Protein AF-A0AA90VL74-F1 (afdb_monomer_lite)

Organism: NCBI:txid165179

Structure (mmCIF, N/CA/C/O backbone):
data_AF-A0AA90VL74-F1
#
_entry.id   AF-A0AA90VL74-F1
#
loop_
_atom_site.group_PDB
_atom_site.id
_atom_site.type_symbol
_atom_site.label_atom_id
_atom_site.label_alt_id
_atom_site.label_comp_id
_atom_site.label_asym_id
_atom_site.label_entity_id
_atom_site.label_seq_id
_atom_site.pdbx_PDB_ins_code
_atom_site.Cartn_x
_atom_site.Cartn_y
_atom_site.Cartn_z
_atom_site.occupancy
_atom_site.B_iso_or_equiv
_atom_site.auth_seq_id
_atom_site.auth_comp_id
_atom_site.auth_asym_id
_atom_site.auth_atom_id
_atom_site.pdbx_PDB_model_num
ATOM 1 N N . MET A 1 1 ? -10.862 3.395 -30.410 1.00 48.88 1 MET A N 1
ATOM 2 C CA . MET A 1 1 ? -9.741 3.260 -29.449 1.00 48.88 1 MET A CA 1
ATOM 3 C C . MET A 1 1 ? -8.514 2.523 -30.000 1.00 48.88 1 MET A C 1
ATOM 5 O O . MET A 1 1 ? -7.418 2.891 -29.614 1.00 48.88 1 MET A O 1
ATOM 9 N N . LYS A 1 2 ? -8.630 1.556 -30.930 1.00 44.25 2 LYS A N 1
ATOM 10 C CA . LYS A 1 2 ? -7.456 0.843 -31.494 1.00 44.25 2 LYS A CA 1
ATOM 11 C C . LYS A 1 2 ? -6.518 1.707 -32.358 1.00 44.25 2 LYS A C 1
ATOM 13 O O . LYS A 1 2 ? -5.316 1.498 -32.340 1.00 44.25 2 LYS A O 1
ATOM 18 N N . ILE A 1 3 ? -7.052 2.700 -33.074 1.00 45.88 3 ILE A N 1
ATOM 19 C CA . ILE A 1 3 ? -6.266 3.540 -34.001 1.00 45.88 3 ILE A CA 1
ATOM 20 C C . ILE A 1 3 ? -5.287 4.460 -33.253 1.00 45.88 3 ILE A C 1
ATOM 22 O O . ILE A 1 3 ? -4.154 4.622 -33.685 1.00 45.88 3 ILE A O 1
ATOM 26 N N . ILE A 1 4 ? -5.686 4.995 -32.095 1.00 54.03 4 ILE A N 1
ATOM 27 C CA . ILE A 1 4 ? -4.833 5.875 -31.278 1.00 54.03 4 ILE A CA 1
ATOM 28 C C . ILE A 1 4 ? -3.650 5.088 -30.688 1.00 54.03 4 ILE A C 1
ATOM 30 O O . ILE A 1 4 ? -2.524 5.569 -30.711 1.00 54.03 4 ILE A O 1
ATOM 34 N N . SER A 1 5 ? -3.883 3.843 -30.255 1.00 52.72 5 SER A N 1
ATOM 35 C CA . SER A 1 5 ? -2.832 2.943 -29.753 1.00 52.72 5 SER A CA 1
ATOM 36 C C . SER A 1 5 ? -1.800 2.579 -30.831 1.00 52.72 5 SER A C 1
ATOM 38 O O . SER A 1 5 ? -0.604 2.558 -30.550 1.00 52.72 5 SER A O 1
ATOM 40 N N . ILE A 1 6 ? -2.235 2.378 -32.080 1.00 60.22 6 ILE A N 1
ATOM 41 C CA . ILE A 1 6 ? -1.330 2.097 -33.205 1.00 60.22 6 ILE A CA 1
ATOM 42 C C . ILE A 1 6 ? -0.478 3.327 -33.537 1.00 60.22 6 ILE A C 1
ATOM 44 O O . ILE A 1 6 ? 0.722 3.198 -33.746 1.00 60.22 6 ILE A O 1
ATOM 48 N N . ILE A 1 7 ? -1.068 4.525 -33.538 1.00 62.81 7 ILE A N 1
ATOM 49 C CA . ILE A 1 7 ? -0.334 5.767 -33.828 1.00 62.81 7 ILE A CA 1
ATOM 50 C C . ILE A 1 7 ? 0.717 6.045 -32.744 1.00 62.81 7 ILE A C 1
ATOM 52 O O . ILE A 1 7 ? 1.850 6.386 -33.077 1.00 62.81 7 ILE A O 1
ATOM 56 N N . LEU A 1 8 ? 0.385 5.823 -31.468 1.00 61.75 8 LEU A N 1
ATOM 57 C CA . LEU A 1 8 ? 1.329 5.977 -30.358 1.00 61.75 8 LEU A CA 1
ATOM 58 C C . LEU A 1 8 ? 2.478 4.956 -30.439 1.00 61.75 8 LEU A C 1
ATOM 60 O O . LEU A 1 8 ? 3.638 5.313 -30.254 1.00 61.75 8 LEU A O 1
ATOM 64 N N . SER A 1 9 ? 2.168 3.705 -30.800 1.00 61.72 9 SER A N 1
ATOM 65 C CA . SER A 1 9 ? 3.162 2.643 -31.006 1.00 61.72 9 SER A CA 1
ATOM 66 C C . SER A 1 9 ? 4.112 2.948 -32.173 1.00 61.72 9 SER A C 1
ATOM 68 O O . SER A 1 9 ? 5.318 2.733 -32.059 1.00 61.72 9 SER A O 1
ATOM 70 N N . VAL A 1 10 ? 3.599 3.520 -33.267 1.00 64.44 10 VAL A N 1
ATOM 71 C CA . VAL A 1 10 ? 4.406 3.912 -34.436 1.00 64.44 10 VAL A CA 1
ATOM 72 C C . VAL A 1 10 ? 5.269 5.143 -34.144 1.00 64.44 10 VAL A C 1
ATOM 74 O O . VAL A 1 10 ? 6.421 5.188 -34.577 1.00 64.44 10 VAL A O 1
ATOM 77 N N . MET A 1 11 ? 4.760 6.124 -33.388 1.00 59.75 11 MET A N 1
ATOM 78 C CA . MET A 1 11 ? 5.563 7.282 -32.978 1.00 59.75 11 MET A CA 1
ATOM 79 C C . MET A 1 11 ? 6.685 6.891 -32.011 1.00 59.75 11 MET A C 1
ATOM 81 O O . MET A 1 11 ? 7.797 7.384 -32.180 1.00 59.75 11 MET A O 1
ATOM 85 N N . LEU A 1 12 ? 6.443 5.960 -31.078 1.00 56.44 12 LEU A N 1
ATOM 86 C CA . LEU A 1 12 ? 7.509 5.391 -30.246 1.00 56.44 12 LEU A CA 1
ATOM 87 C C . LEU A 1 12 ? 8.591 4.752 -31.125 1.00 56.44 12 LEU A C 1
ATOM 89 O O . LEU A 1 12 ? 9.766 5.078 -30.986 1.00 56.44 12 LEU A O 1
ATOM 93 N N . LEU A 1 13 ? 8.197 3.900 -32.080 1.00 55.12 13 LEU A N 1
ATOM 94 C CA . LEU A 1 13 ? 9.124 3.173 -32.954 1.00 55.12 13 LEU A CA 1
ATOM 95 C C . LEU A 1 13 ? 10.057 4.105 -33.751 1.00 55.12 13 LEU A C 1
ATOM 97 O O . LEU A 1 13 ? 11.234 3.798 -33.926 1.00 55.12 13 LEU A O 1
ATOM 101 N N . MET A 1 14 ? 9.544 5.252 -34.207 1.00 52.66 14 MET A N 1
ATOM 102 C CA . MET A 1 14 ? 10.316 6.252 -34.957 1.00 52.66 14 MET A CA 1
ATOM 103 C C . MET A 1 14 ? 11.370 6.963 -34.096 1.00 52.66 14 MET A C 1
ATOM 105 O O . MET A 1 14 ? 12.446 7.274 -34.599 1.00 52.66 14 MET A O 1
ATOM 109 N N . VAL A 1 15 ? 11.106 7.181 -32.802 1.00 57.47 15 VAL A N 1
ATOM 110 C CA . VAL A 1 15 ? 12.092 7.761 -31.871 1.00 57.47 15 VAL A CA 1
ATOM 111 C C . VAL A 1 15 ? 13.258 6.788 -31.639 1.00 57.47 15 VAL A C 1
ATOM 113 O O . VAL A 1 15 ? 14.410 7.214 -31.595 1.00 57.47 15 VAL A O 1
ATOM 116 N N . PHE A 1 16 ? 12.988 5.478 -31.588 1.00 54.28 16 PHE A N 1
ATOM 117 C CA . PHE A 1 16 ? 13.995 4.437 -31.328 1.00 54.28 16 PHE A CA 1
ATOM 118 C C . PHE A 1 16 ? 14.927 4.103 -32.504 1.00 54.28 16 PHE A C 1
ATOM 120 O O . PHE A 1 16 ? 15.962 3.477 -32.288 1.00 54.28 16 PHE A O 1
ATOM 127 N N . LEU A 1 17 ? 14.587 4.489 -33.739 1.00 48.44 17 LEU A N 1
ATOM 128 C CA . LEU A 1 17 ? 15.390 4.180 -34.936 1.00 48.44 17 LEU A CA 1
ATOM 129 C C . LEU A 1 17 ? 16.436 5.256 -35.276 1.00 48.44 17 LEU A C 1
ATOM 131 O O . LEU A 1 17 ? 17.172 5.115 -36.257 1.00 48.44 17 LEU A O 1
ATOM 135 N N . SER A 1 18 ? 16.532 6.314 -34.469 1.00 45.00 18 SER A N 1
ATOM 136 C CA . SER A 1 18 ? 17.600 7.308 -34.578 1.00 45.00 18 SER A CA 1
ATOM 137 C C . SER A 1 18 ? 18.921 6.645 -34.191 1.00 45.00 18 SER A C 1
ATOM 139 O O . SER A 1 18 ? 19.128 6.224 -33.057 1.00 45.00 18 SER A O 1
ATOM 141 N N . ASN A 1 19 ? 19.779 6.480 -35.190 1.00 47.22 19 ASN A N 1
ATOM 142 C CA . ASN A 1 19 ? 20.969 5.644 -35.174 1.00 47.22 19 ASN A CA 1
ATOM 143 C C . ASN A 1 19 ? 22.086 6.285 -34.323 1.00 47.22 19 ASN A C 1
ATOM 145 O O . ASN A 1 19 ? 23.030 6.861 -34.861 1.00 47.22 19 ASN A O 1
ATOM 149 N N . GLU A 1 20 ? 21.975 6.208 -32.997 1.00 45.56 20 GLU A N 1
ATOM 150 C CA . GLU A 1 20 ? 23.064 6.526 -32.072 1.00 45.56 20 GLU A CA 1
ATOM 151 C C . GLU A 1 20 ? 23.767 5.244 -31.621 1.00 45.56 20 GLU A C 1
ATOM 153 O O . GLU A 1 20 ? 23.145 4.225 -31.316 1.00 45.56 20 GLU A O 1
ATOM 158 N N . ARG A 1 21 ? 25.104 5.288 -31.624 1.00 40.94 21 ARG A N 1
ATOM 159 C CA . ARG A 1 21 ? 25.974 4.202 -31.162 1.00 40.94 21 ARG A CA 1
ATOM 160 C C . ARG A 1 21 ? 25.539 3.772 -29.762 1.00 40.94 21 ARG A C 1
ATOM 162 O O . ARG A 1 21 ? 25.689 4.530 -28.811 1.00 40.94 21 ARG A O 1
ATOM 169 N N . ILE A 1 22 ? 25.025 2.551 -29.662 1.00 44.66 22 ILE A N 1
ATOM 170 C CA . ILE A 1 22 ? 24.607 1.943 -28.402 1.00 44.66 22 ILE A CA 1
ATOM 171 C C . ILE A 1 22 ? 25.864 1.696 -27.570 1.00 44.66 22 ILE A C 1
ATOM 173 O O . ILE A 1 22 ? 26.595 0.733 -27.802 1.00 44.66 22 ILE A O 1
ATOM 177 N N . ASP A 1 23 ? 26.117 2.587 -26.617 1.00 45.22 23 ASP A N 1
ATOM 178 C CA . ASP A 1 23 ? 26.972 2.282 -25.483 1.00 45.22 23 ASP A CA 1
ATOM 179 C C . ASP A 1 23 ? 26.320 1.111 -24.737 1.00 45.22 23 ASP A C 1
ATOM 181 O O . ASP A 1 23 ? 25.185 1.193 -24.260 1.00 45.22 23 ASP A O 1
ATOM 185 N N . THR A 1 24 ? 27.001 -0.031 -24.711 1.00 46.41 24 THR A N 1
ATOM 186 C CA . THR A 1 24 ? 26.517 -1.283 -24.113 1.00 46.41 24 THR A CA 1
ATOM 187 C C . THR A 1 24 ? 26.281 -1.185 -22.602 1.00 46.41 24 THR A C 1
ATOM 189 O O . THR A 1 24 ? 25.752 -2.126 -22.020 1.00 46.41 24 THR A O 1
ATOM 192 N N . ASN A 1 25 ? 26.616 -0.046 -21.987 1.00 54.91 25 ASN A N 1
ATOM 193 C CA . ASN A 1 25 ? 26.371 0.272 -20.582 1.00 54.91 25 ASN A CA 1
ATOM 194 C C . ASN A 1 25 ? 25.120 1.146 -20.341 1.00 54.91 25 ASN A C 1
ATOM 196 O O . ASN A 1 25 ? 24.945 1.685 -19.252 1.00 54.91 25 ASN A O 1
ATOM 200 N N . ASN A 1 26 ? 24.257 1.331 -21.348 1.00 79.12 26 ASN A N 1
ATOM 201 C CA . ASN A 1 26 ? 23.076 2.181 -21.215 1.00 79.12 26 ASN A CA 1
ATOM 202 C C . ASN A 1 26 ? 21.864 1.405 -20.659 1.00 79.12 26 ASN A C 1
ATOM 204 O O . ASN A 1 26 ? 21.010 0.927 -21.417 1.00 79.12 26 ASN A O 1
ATOM 208 N N . ASN A 1 27 ? 21.789 1.284 -19.330 1.00 82.88 27 ASN A N 1
ATOM 209 C CA . ASN A 1 27 ? 20.663 0.659 -18.628 1.00 82.88 27 ASN A CA 1
ATOM 210 C C . ASN A 1 27 ? 19.315 1.337 -18.927 1.00 82.88 27 ASN A C 1
ATOM 212 O O . ASN A 1 27 ? 18.296 0.653 -18.952 1.00 82.88 27 ASN A O 1
ATOM 216 N N . GLU A 1 28 ? 19.281 2.628 -19.279 1.00 89.44 28 GLU A N 1
ATOM 217 C CA . GLU A 1 28 ? 18.036 3.280 -19.711 1.00 89.44 28 GLU A CA 1
ATOM 218 C C . GLU A 1 28 ? 17.495 2.684 -21.014 1.00 89.44 28 GLU A C 1
ATOM 220 O O . GLU A 1 28 ? 16.290 2.478 -21.165 1.00 89.44 28 GLU A O 1
ATOM 225 N N . LEU A 1 29 ? 18.371 2.381 -21.977 1.00 88.50 29 LEU A N 1
ATOM 226 C CA . LEU A 1 29 ? 17.949 1.770 -23.237 1.00 88.50 29 LEU A CA 1
ATOM 227 C C . LEU A 1 29 ? 17.461 0.334 -23.018 1.00 88.50 29 LEU A C 1
ATOM 229 O O . LEU A 1 29 ? 16.496 -0.091 -23.656 1.00 88.50 29 LEU A O 1
ATOM 233 N N . GLN A 1 30 ? 18.116 -0.413 -22.126 1.00 90.94 30 GLN A N 1
ATOM 234 C CA . GLN A 1 30 ? 17.664 -1.752 -21.745 1.00 90.94 30 GLN A CA 1
ATOM 235 C C . GLN A 1 30 ? 16.301 -1.695 -21.047 1.00 90.94 30 GLN A C 1
ATOM 237 O O . GLN A 1 30 ? 15.406 -2.459 -21.405 1.00 90.94 30 GLN A O 1
ATOM 242 N N . PHE A 1 31 ? 16.115 -0.740 -20.135 1.00 93.06 31 PHE A N 1
ATOM 243 C CA . PHE A 1 31 ? 14.850 -0.493 -19.456 1.00 93.06 31 PHE A CA 1
ATOM 244 C C . PHE A 1 31 ? 13.726 -0.160 -20.437 1.00 93.06 31 PHE A C 1
ATOM 246 O O . PHE A 1 31 ? 12.675 -0.790 -20.401 1.00 93.06 31 PHE A O 1
ATOM 253 N N . LYS A 1 32 ? 13.952 0.757 -21.384 1.00 91.62 32 LYS A N 1
ATOM 254 C CA . LYS A 1 32 ? 12.951 1.116 -22.404 1.00 91.62 32 LYS A CA 1
ATOM 255 C C . LYS A 1 32 ? 12.550 -0.073 -23.278 1.00 91.62 32 LYS A C 1
ATOM 257 O O . LYS A 1 32 ? 11.372 -0.225 -23.590 1.00 91.62 32 LYS A O 1
ATOM 262 N N . LYS A 1 33 ? 13.502 -0.938 -23.650 1.00 92.12 33 LYS A N 1
ATOM 263 C CA . LYS A 1 33 ? 13.195 -2.190 -24.366 1.00 92.12 33 LYS A CA 1
ATOM 264 C C . LYS A 1 33 ? 12.339 -3.115 -23.506 1.00 92.12 33 LYS A C 1
ATOM 266 O O . LYS A 1 33 ? 11.291 -3.564 -23.956 1.00 92.12 33 LYS A O 1
ATOM 271 N N . TRP A 1 34 ? 12.745 -3.316 -22.254 1.00 94.56 34 TRP A N 1
ATOM 272 C CA . TRP A 1 34 ? 11.981 -4.100 -21.293 1.00 94.56 34 TRP A CA 1
ATOM 273 C C . TRP A 1 34 ? 10.560 -3.552 -21.085 1.00 94.56 34 TRP A C 1
ATOM 275 O O . TRP A 1 34 ? 9.620 -4.341 -21.046 1.00 94.56 34 TRP A O 1
ATOM 285 N N . LEU A 1 35 ? 10.367 -2.228 -21.033 1.00 93.94 35 LEU A N 1
ATOM 286 C CA . LEU A 1 35 ? 9.042 -1.606 -20.940 1.00 93.94 35 LEU A CA 1
ATOM 287 C C . LEU A 1 35 ? 8.156 -1.961 -22.133 1.00 93.94 35 LEU A C 1
ATOM 289 O O . LEU A 1 35 ? 7.021 -2.392 -21.941 1.00 93.94 35 LEU A O 1
ATOM 293 N N . VAL A 1 36 ? 8.670 -1.808 -23.357 1.00 92.88 36 VAL A N 1
ATOM 294 C CA . VAL A 1 36 ? 7.929 -2.137 -24.586 1.00 92.88 36 VAL A CA 1
ATOM 295 C C . VAL A 1 36 ? 7.510 -3.606 -24.596 1.00 92.88 36 VAL A C 1
ATOM 297 O O . VAL A 1 36 ? 6.375 -3.913 -24.963 1.00 92.88 36 VAL A O 1
ATOM 300 N N . ASP A 1 37 ? 8.393 -4.494 -24.144 1.00 93.88 37 ASP A N 1
ATOM 301 C CA . ASP A 1 37 ? 8.110 -5.925 -24.055 1.00 93.88 37 ASP A CA 1
ATOM 302 C C . ASP A 1 37 ? 7.127 -6.256 -22.922 1.00 93.88 37 ASP A C 1
ATOM 304 O O . ASP A 1 37 ? 6.361 -7.209 -23.038 1.00 93.88 37 ASP A O 1
ATOM 308 N N . THR A 1 38 ? 7.108 -5.474 -21.839 1.00 92.12 38 THR A N 1
ATOM 309 C CA . THR A 1 38 ? 6.325 -5.762 -20.626 1.00 92.12 38 THR A CA 1
ATOM 310 C C . THR A 1 38 ? 4.898 -5.221 -20.690 1.00 92.12 38 THR A C 1
ATOM 312 O O . THR A 1 38 ? 3.965 -5.943 -20.339 1.00 92.12 38 THR A O 1
ATOM 315 N N . ILE A 1 39 ? 4.700 -3.986 -21.170 1.00 93.12 39 ILE A N 1
ATOM 316 C CA . ILE A 1 39 ? 3.394 -3.293 -21.196 1.00 93.12 39 ILE A CA 1
ATOM 317 C C . ILE A 1 39 ? 2.247 -4.154 -21.762 1.00 93.12 39 ILE A C 1
ATOM 319 O O . ILE A 1 39 ? 1.178 -4.167 -21.151 1.00 93.12 39 ILE A O 1
ATOM 323 N N . PRO A 1 40 ? 2.413 -4.915 -22.867 1.00 95.00 40 PRO A N 1
ATOM 324 C CA . PRO A 1 40 ? 1.335 -5.742 -23.419 1.00 95.00 40 PRO A CA 1
ATOM 325 C C . PRO A 1 40 ? 0.792 -6.817 -22.467 1.00 95.00 40 PRO A C 1
ATOM 327 O O . PRO A 1 40 ? -0.309 -7.324 -22.688 1.00 95.00 40 PRO A O 1
ATOM 330 N N . TYR A 1 41 ? 1.557 -7.189 -21.440 1.00 93.12 41 TYR A N 1
ATOM 331 C CA . TYR A 1 41 ? 1.210 -8.245 -20.489 1.00 93.12 41 TYR A CA 1
ATOM 332 C C . TYR A 1 41 ? 0.681 -7.715 -19.151 1.00 93.12 41 TYR A C 1
ATOM 334 O O . TYR A 1 41 ? 0.209 -8.507 -18.332 1.00 93.12 41 TYR A O 1
ATOM 342 N N . VAL A 1 42 ? 0.727 -6.400 -18.927 1.00 91.44 42 VAL A N 1
ATOM 343 C CA . VAL A 1 42 ? 0.254 -5.770 -17.691 1.00 91.44 42 VAL A CA 1
ATOM 344 C C . VAL A 1 42 ? -1.267 -5.670 -17.733 1.00 91.44 42 VAL A C 1
ATOM 346 O O . VAL A 1 42 ? -1.845 -5.094 -18.654 1.00 91.44 42 VAL A O 1
ATOM 349 N N . LYS A 1 43 ? -1.921 -6.294 -16.750 1.00 92.00 43 LYS A N 1
ATOM 350 C CA . LYS A 1 43 ? -3.389 -6.327 -16.637 1.00 92.00 43 LYS A CA 1
ATOM 351 C C . LYS A 1 43 ? -3.933 -5.261 -15.694 1.00 92.00 43 LYS A C 1
ATOM 353 O O . LYS A 1 43 ? -5.087 -4.868 -15.842 1.00 92.00 43 LYS A O 1
ATOM 358 N N . ASP A 1 44 ? -3.118 -4.854 -14.733 1.00 93.25 44 ASP A N 1
ATOM 359 C CA . ASP A 1 44 ? -3.454 -3.859 -13.726 1.00 93.25 44 ASP A CA 1
ATOM 360 C C . ASP A 1 44 ? -3.310 -2.436 -14.277 1.00 93.25 44 ASP A C 1
ATOM 362 O O . ASP A 1 44 ? -2.811 -2.217 -15.387 1.00 93.25 44 ASP A O 1
ATOM 366 N N . ASN A 1 45 ? -3.763 -1.455 -13.497 1.00 94.12 45 ASN A N 1
ATOM 367 C CA . ASN A 1 45 ? -3.563 -0.056 -13.845 1.00 94.12 45 ASN A CA 1
ATOM 368 C C . ASN A 1 45 ? -2.066 0.252 -13.824 1.00 94.12 45 ASN A C 1
ATOM 370 O O . ASN A 1 45 ? -1.348 -0.174 -12.920 1.00 94.12 45 ASN A O 1
ATOM 374 N N . PHE A 1 46 ? -1.591 1.011 -14.804 1.00 95.69 46 PHE A N 1
ATOM 375 C CA . PHE A 1 46 ? -0.194 1.410 -14.856 1.00 95.69 46 PHE A CA 1
ATOM 376 C C . PHE A 1 46 ? -0.032 2.843 -15.347 1.00 95.69 46 PHE A C 1
ATOM 378 O O . PHE A 1 46 ? -0.893 3.391 -16.037 1.00 95.69 46 PHE A O 1
ATOM 385 N N . GLU A 1 47 ? 1.112 3.417 -15.011 1.00 95.31 47 GLU A N 1
ATOM 386 C CA . GLU A 1 47 ? 1.542 4.750 -15.402 1.00 95.31 47 GLU A CA 1
ATOM 387 C C . GLU A 1 47 ? 3.009 4.690 -15.840 1.00 95.31 47 GLU A C 1
ATOM 389 O O . GLU A 1 47 ? 3.815 3.953 -15.272 1.00 95.31 47 GLU A O 1
ATOM 394 N N . ILE A 1 48 ? 3.356 5.457 -16.869 1.00 93.75 48 ILE A N 1
ATOM 395 C CA . ILE A 1 48 ? 4.743 5.740 -17.241 1.00 93.75 48 ILE A CA 1
ATOM 396 C C . ILE A 1 48 ? 4.898 7.243 -17.062 1.00 93.75 48 ILE A C 1
ATOM 398 O O . ILE A 1 48 ? 4.128 7.993 -17.662 1.00 93.75 48 ILE A O 1
ATOM 402 N N . GLN A 1 49 ? 5.842 7.672 -16.228 1.00 90.25 49 GLN A N 1
ATOM 403 C CA . GLN A 1 49 ? 6.071 9.097 -16.005 1.00 90.25 49 GLN A CA 1
ATOM 404 C C . GLN A 1 49 ? 6.612 9.775 -17.268 1.00 90.25 49 GLN A C 1
ATOM 406 O O . GLN A 1 49 ? 7.128 9.123 -18.178 1.00 90.25 49 GLN A O 1
ATOM 411 N N . ASP A 1 50 ? 6.515 11.104 -17.310 1.00 82.62 50 ASP A N 1
ATOM 412 C CA . ASP A 1 50 ? 6.907 11.916 -18.468 1.00 82.62 50 ASP A CA 1
ATOM 413 C C . ASP A 1 50 ? 8.378 11.720 -18.877 1.00 82.62 50 ASP A C 1
ATOM 415 O O . ASP A 1 50 ? 8.724 11.840 -20.053 1.00 82.62 50 ASP A O 1
ATOM 419 N N . ASP A 1 51 ? 9.244 11.365 -17.924 1.00 82.12 51 ASP A N 1
ATOM 420 C CA . ASP A 1 51 ? 10.650 11.039 -18.177 1.00 82.12 51 ASP A CA 1
ATOM 421 C C . ASP A 1 51 ? 10.842 9.732 -18.972 1.00 82.12 51 ASP A C 1
ATOM 423 O O . ASP A 1 51 ? 11.915 9.490 -19.527 1.00 82.12 51 ASP A O 1
ATOM 427 N N . SER A 1 52 ? 9.800 8.900 -19.080 1.00 81.06 52 SER A N 1
ATOM 428 C CA . SER A 1 52 ? 9.834 7.546 -19.648 1.00 81.06 52 SER A CA 1
ATOM 429 C C . SER A 1 52 ? 10.857 6.612 -18.986 1.00 81.06 52 SER A C 1
ATOM 431 O O . SER A 1 52 ? 11.248 5.603 -19.580 1.00 81.06 52 SER A O 1
ATOM 433 N N . LEU A 1 53 ? 11.306 6.955 -17.779 1.00 90.06 53 LEU A N 1
ATOM 434 C CA . LEU A 1 53 ? 12.263 6.208 -16.964 1.00 90.06 53 LEU A CA 1
ATOM 435 C C . LEU A 1 53 ? 11.644 5.739 -15.647 1.00 90.06 53 LEU A C 1
ATOM 437 O O . LEU A 1 53 ? 12.259 4.941 -14.954 1.00 90.06 53 LEU A O 1
ATOM 441 N N . THR A 1 54 ? 10.419 6.147 -15.332 1.00 94.19 54 THR A N 1
ATOM 442 C CA . THR A 1 54 ? 9.673 5.573 -14.214 1.00 94.19 54 THR A CA 1
ATOM 443 C C . THR A 1 54 ? 8.423 4.873 -14.717 1.00 94.19 54 THR A C 1
ATOM 445 O O . THR A 1 54 ? 7.552 5.486 -15.335 1.00 94.19 54 THR A O 1
ATOM 448 N N . PHE A 1 55 ? 8.322 3.580 -14.427 1.00 96.44 55 PHE A N 1
ATOM 449 C CA . PHE A 1 55 ? 7.135 2.778 -14.690 1.00 96.44 55 PHE A CA 1
ATOM 450 C C . PHE A 1 55 ? 6.502 2.338 -13.379 1.00 96.44 55 PHE A C 1
ATOM 452 O O . PHE A 1 55 ? 7.190 1.876 -12.473 1.00 96.44 55 PHE A O 1
ATOM 459 N N . ILE A 1 56 ? 5.189 2.504 -13.270 1.00 97.31 56 ILE A N 1
ATOM 460 C CA . ILE A 1 56 ? 4.439 2.282 -12.040 1.00 97.31 56 ILE A CA 1
ATOM 461 C C . ILE A 1 56 ? 3.288 1.339 -12.357 1.00 97.31 56 ILE A C 1
ATOM 463 O O . ILE A 1 56 ? 2.488 1.621 -13.244 1.00 97.31 56 ILE A O 1
ATOM 467 N N . ILE A 1 57 ? 3.182 0.243 -11.612 1.00 97.19 57 ILE A N 1
ATOM 468 C CA . ILE A 1 57 ? 2.008 -0.634 -11.622 1.00 97.19 57 ILE A CA 1
ATOM 469 C C . ILE A 1 57 ? 1.241 -0.412 -10.320 1.00 97.19 57 ILE A C 1
ATOM 471 O O . ILE A 1 57 ? 1.822 -0.494 -9.238 1.00 97.19 57 ILE A O 1
ATOM 475 N N . GLU A 1 58 ? -0.056 -0.148 -10.428 1.00 97.06 58 GLU A N 1
ATOM 476 C CA . GLU A 1 58 ? -0.984 -0.023 -9.310 1.00 97.06 58 GLU A CA 1
ATOM 477 C C . GLU A 1 58 ? -1.898 -1.251 -9.249 1.00 97.06 58 GLU A C 1
ATOM 479 O O . GLU A 1 58 ? -2.755 -1.461 -10.108 1.00 97.06 58 GLU A O 1
ATOM 484 N N . GLU A 1 59 ? -1.723 -2.051 -8.203 1.00 95.44 59 GLU A N 1
ATOM 485 C CA . GLU A 1 59 ? -2.502 -3.255 -7.940 1.00 95.44 59 GLU A CA 1
ATOM 486 C C . GLU A 1 59 ? -3.514 -2.977 -6.822 1.00 95.44 59 GLU A C 1
ATOM 488 O O . GLU A 1 59 ? -3.169 -2.433 -5.767 1.00 95.44 59 GLU A O 1
ATOM 493 N N . HIS A 1 60 ? -4.766 -3.385 -7.029 1.00 95.31 60 HIS A N 1
ATOM 494 C CA . HIS A 1 60 ? -5.820 -3.256 -6.027 1.00 95.31 60 HIS A CA 1
ATOM 495 C C . HIS A 1 60 ? -6.221 -4.630 -5.491 1.00 95.31 60 HIS A C 1
ATOM 497 O O . HIS A 1 60 ? -6.692 -5.497 -6.228 1.00 95.31 60 HIS A O 1
ATOM 503 N N . HIS A 1 61 ? -6.075 -4.817 -4.182 1.00 94.19 61 HIS A N 1
ATOM 504 C CA . HIS A 1 61 ? -6.381 -6.066 -3.503 1.00 94.19 61 HIS A CA 1
ATOM 505 C C . HIS A 1 61 ? -7.457 -5.877 -2.438 1.00 94.19 61 HIS A C 1
ATOM 507 O O . HIS A 1 61 ? -7.433 -4.910 -1.679 1.00 94.19 61 HIS A O 1
ATOM 513 N N . LYS A 1 62 ? -8.366 -6.851 -2.340 1.00 94.25 62 LYS A N 1
ATOM 514 C CA . LYS A 1 62 ? -9.372 -6.937 -1.276 1.00 94.25 62 LYS A CA 1
ATOM 515 C C . LYS A 1 62 ? -9.366 -8.322 -0.656 1.00 94.25 62 LYS A C 1
ATOM 517 O O . LYS A 1 62 ? -9.340 -9.323 -1.372 1.00 94.25 62 LYS A O 1
ATOM 522 N N . TYR A 1 63 ? -9.412 -8.373 0.668 1.00 92.31 63 TYR A N 1
ATOM 523 C CA . TYR A 1 63 ? -9.364 -9.606 1.438 1.00 92.31 63 TYR A CA 1
ATOM 524 C C . TYR A 1 63 ? -10.381 -9.584 2.574 1.00 92.31 63 TYR A C 1
ATOM 526 O O . TYR A 1 63 ? -10.480 -8.603 3.302 1.00 92.31 63 TYR A O 1
ATOM 534 N N . GLU A 1 64 ? -11.057 -10.707 2.796 1.00 91.31 64 GLU A N 1
ATOM 535 C CA . GLU A 1 64 ? -11.742 -10.975 4.061 1.00 91.31 64 GLU A CA 1
ATOM 536 C C . GLU A 1 64 ? -10.757 -11.641 5.025 1.00 91.31 64 GLU A C 1
ATOM 538 O O . GLU A 1 64 ? -10.250 -12.743 4.764 1.00 91.31 64 GLU A O 1
ATOM 543 N N . VAL A 1 65 ? -10.456 -10.959 6.127 1.00 88.06 65 VAL A N 1
ATOM 544 C CA . VAL A 1 65 ? -9.575 -11.435 7.190 1.00 88.06 65 VAL A CA 1
ATOM 545 C C . VAL A 1 65 ? -10.410 -12.034 8.306 1.00 88.06 65 VAL A C 1
ATOM 547 O O . VAL A 1 65 ? -11.206 -11.351 8.940 1.00 88.06 65 VAL A O 1
ATOM 550 N N . ALA A 1 66 ? -10.206 -13.327 8.540 1.00 84.00 66 ALA A N 1
ATOM 551 C CA . ALA A 1 66 ? -10.786 -14.080 9.641 1.00 84.00 66 ALA A CA 1
ATOM 552 C C . ALA A 1 66 ? -9.666 -14.865 10.321 1.00 84.00 66 ALA A C 1
ATOM 554 O O . ALA A 1 66 ? -8.733 -15.302 9.652 1.00 84.00 66 ALA A O 1
ATOM 555 N N . ASN A 1 67 ? -9.773 -15.041 11.635 1.00 65.00 67 ASN A N 1
ATOM 556 C CA . ASN A 1 67 ? -8.736 -15.507 12.567 1.00 65.00 67 ASN A CA 1
ATOM 557 C C . ASN A 1 67 ? -8.078 -16.875 12.218 1.00 65.00 67 ASN A C 1
ATOM 559 O O . ASN A 1 67 ? -8.310 -17.877 12.900 1.00 65.00 67 ASN A O 1
ATOM 563 N N . ARG A 1 68 ? -7.266 -16.936 11.157 1.00 62.12 68 ARG A N 1
ATOM 564 C CA . ARG A 1 68 ? -6.515 -18.106 10.674 1.00 62.12 68 ARG A CA 1
ATOM 565 C C . ARG A 1 68 ? -5.046 -17.730 10.472 1.00 62.12 68 ARG A C 1
ATOM 567 O O . ARG A 1 68 ? -4.728 -16.580 10.186 1.00 62.12 68 ARG A O 1
ATOM 574 N N . GLU A 1 69 ? -4.153 -18.699 10.666 1.00 56.00 69 GLU A N 1
ATOM 575 C CA . GLU A 1 69 ? -2.731 -18.533 10.355 1.00 56.00 69 GLU A CA 1
ATOM 576 C C . GLU A 1 69 ? -2.541 -18.375 8.848 1.00 56.00 69 GLU A C 1
ATOM 578 O O . GLU A 1 69 ? -3.085 -19.146 8.055 1.00 56.00 69 GLU A O 1
ATOM 583 N N . GLU A 1 70 ? -1.752 -17.381 8.455 1.00 61.81 70 GLU A N 1
ATOM 584 C CA . GLU A 1 70 ? -1.512 -17.060 7.055 1.00 61.81 70 GLU A CA 1
ATOM 585 C C . GLU A 1 70 ? -0.016 -17.027 6.782 1.00 61.81 70 GLU A C 1
ATOM 587 O O . GLU A 1 70 ? 0.746 -16.362 7.484 1.00 61.81 70 GLU A O 1
ATOM 592 N N . LYS A 1 71 ? 0.398 -17.773 5.756 1.00 54.75 71 LYS A N 1
ATOM 593 C CA . LYS A 1 71 ? 1.774 -17.811 5.266 1.00 54.75 71 LYS A CA 1
ATOM 594 C C . LYS A 1 71 ? 1.944 -16.864 4.082 1.00 54.75 71 LYS A C 1
ATOM 596 O O . LYS A 1 71 ? 1.078 -16.796 3.214 1.00 54.75 71 LYS A O 1
ATOM 601 N N . GLU A 1 72 ? 3.076 -16.162 4.106 1.00 58.31 72 GLU A N 1
ATOM 602 C CA . GLU A 1 72 ? 3.771 -15.466 3.012 1.00 58.31 72 GLU A CA 1
ATOM 603 C C . GLU A 1 72 ? 2.903 -15.072 1.807 1.00 58.31 72 GLU A C 1
ATOM 605 O O . GLU A 1 72 ? 2.903 -15.700 0.752 1.00 58.31 72 GLU A O 1
ATOM 610 N N . SER A 1 73 ? 2.163 -13.981 1.975 1.00 82.56 73 SER A N 1
ATOM 611 C CA . SER A 1 73 ? 1.478 -13.256 0.903 1.00 82.56 73 SER A CA 1
ATOM 612 C C . SER A 1 73 ? 1.492 -11.762 1.235 1.00 82.56 73 SER A C 1
ATOM 614 O O . SER A 1 73 ? 1.738 -11.396 2.386 1.00 82.56 73 SER A O 1
ATOM 616 N N . LEU A 1 74 ? 1.203 -10.892 0.259 1.00 89.06 74 LEU A N 1
ATOM 617 C CA . LEU A 1 74 ? 1.025 -9.450 0.492 1.00 89.06 74 LEU A CA 1
ATOM 618 C C . LEU A 1 74 ? 0.088 -9.186 1.684 1.00 89.06 74 LEU A C 1
ATOM 620 O O . LEU A 1 74 ? 0.404 -8.398 2.569 1.00 89.06 74 LEU A O 1
ATOM 624 N N . ARG A 1 75 ? -1.030 -9.916 1.740 1.00 88.25 75 ARG A N 1
ATOM 625 C CA . ARG A 1 75 ? -1.970 -9.904 2.864 1.00 88.25 75 ARG A CA 1
ATOM 626 C C . ARG A 1 75 ? -1.269 -10.204 4.192 1.00 88.25 75 ARG A C 1
ATOM 628 O O . ARG A 1 75 ? -1.387 -9.421 5.126 1.00 88.25 75 ARG A O 1
ATOM 635 N N . GLY A 1 76 ? -0.504 -11.293 4.265 1.00 89.25 76 GLY A N 1
ATOM 636 C CA . GLY A 1 76 ? 0.235 -11.676 5.472 1.00 89.25 76 GLY A CA 1
ATOM 637 C C . GLY A 1 76 ? 1.277 -10.640 5.909 1.00 89.25 76 GLY A C 1
ATOM 638 O O . GLY A 1 76 ? 1.408 -10.381 7.107 1.00 89.25 76 GLY A O 1
ATOM 639 N N . TYR A 1 77 ? 1.971 -10.007 4.956 1.00 89.94 77 TYR A N 1
ATOM 640 C CA . TYR A 1 77 ? 2.897 -8.904 5.231 1.00 89.94 77 TYR A CA 1
ATOM 641 C C . TYR A 1 77 ? 2.165 -7.708 5.854 1.00 89.94 77 TYR A C 1
ATOM 643 O O . TYR A 1 77 ? 2.539 -7.271 6.939 1.00 89.94 77 TYR A O 1
ATOM 651 N N . ILE A 1 78 ? 1.075 -7.242 5.233 1.00 92.75 78 ILE A N 1
ATOM 652 C CA . ILE A 1 78 ? 0.301 -6.095 5.733 1.00 92.75 78 ILE A CA 1
ATOM 653 C C . ILE A 1 78 ? -0.327 -6.393 7.099 1.00 92.75 78 ILE A C 1
ATOM 655 O O . ILE A 1 78 ? -0.267 -5.560 7.998 1.00 92.75 78 ILE A O 1
ATOM 659 N N . ILE A 1 79 ? -0.872 -7.595 7.305 1.00 90.50 79 ILE A N 1
ATOM 660 C CA . ILE A 1 79 ? -1.403 -8.008 8.613 1.00 90.50 79 ILE A CA 1
ATOM 661 C C . ILE A 1 79 ? -0.301 -8.012 9.678 1.00 90.50 79 ILE A C 1
ATOM 663 O O . ILE A 1 79 ? -0.542 -7.585 10.806 1.00 90.50 79 ILE A O 1
ATOM 667 N N . SER A 1 80 ? 0.896 -8.503 9.348 1.00 88.75 80 SER A N 1
ATOM 668 C CA . SER A 1 80 ? 2.028 -8.504 10.283 1.00 88.75 80 SER A CA 1
ATOM 669 C C . SER A 1 80 ? 2.454 -7.081 10.630 1.00 88.75 80 SER A C 1
ATOM 671 O O . SER A 1 80 ? 2.587 -6.775 11.811 1.00 88.75 80 SER A O 1
ATOM 673 N N . LEU A 1 81 ? 2.548 -6.206 9.624 1.00 90.75 81 LEU A N 1
ATOM 674 C CA . LEU A 1 81 ? 2.840 -4.789 9.806 1.00 90.75 81 LEU A CA 1
ATOM 675 C C . LEU A 1 81 ? 1.828 -4.136 10.754 1.00 90.75 81 LEU A C 1
ATOM 677 O O . LEU A 1 81 ? 2.230 -3.540 11.741 1.00 90.75 81 LEU A O 1
ATOM 681 N N . LEU A 1 82 ? 0.520 -4.298 10.529 1.00 91.25 82 LEU A N 1
ATOM 682 C CA . LEU A 1 82 ? -0.515 -3.728 11.406 1.00 91.25 82 LEU A CA 1
ATOM 683 C C . LEU A 1 82 ? -0.431 -4.271 12.848 1.00 91.25 82 LEU A C 1
ATOM 685 O O . LEU A 1 82 ? -0.571 -3.512 13.813 1.00 91.25 82 LEU A O 1
ATOM 689 N N . LYS A 1 83 ? -0.127 -5.565 13.015 1.00 89.12 83 LYS A N 1
ATOM 690 C CA . LYS A 1 83 ? 0.027 -6.196 14.337 1.00 89.12 83 LYS A CA 1
ATOM 691 C C . LYS A 1 83 ? 1.171 -5.604 15.157 1.00 89.12 83 LYS A C 1
ATOM 693 O O . LYS A 1 83 ? 1.033 -5.536 16.379 1.00 89.12 83 LYS A O 1
ATOM 698 N N . GLU A 1 84 ? 2.254 -5.138 14.532 1.00 87.56 84 GLU A N 1
ATOM 699 C CA . GLU A 1 84 ? 3.346 -4.441 15.237 1.00 87.56 84 GLU A CA 1
ATOM 700 C C . GLU A 1 84 ? 2.851 -3.186 15.978 1.00 87.56 84 GLU A C 1
ATOM 702 O O . GLU A 1 84 ? 3.389 -2.827 17.027 1.00 87.56 84 GLU A O 1
ATOM 707 N N . TYR A 1 85 ? 1.764 -2.573 15.499 1.00 86.94 85 TYR A N 1
ATOM 708 C CA . TYR A 1 85 ? 1.128 -1.391 16.092 1.00 86.94 85 TYR A CA 1
ATOM 709 C C . TYR A 1 85 ? -0.093 -1.726 16.954 1.00 86.94 85 TYR A C 1
ATOM 711 O O . TYR A 1 85 ? -0.786 -0.816 17.410 1.00 86.94 85 TYR A O 1
ATOM 719 N N . SER A 1 86 ? -0.338 -3.016 17.225 1.00 84.88 86 SER A N 1
ATOM 720 C CA . SER A 1 86 ? -1.541 -3.517 17.909 1.00 84.88 86 SER A CA 1
ATOM 721 C C . SER A 1 86 ? -2.849 -3.169 17.178 1.00 84.88 86 SER A C 1
ATOM 723 O O . SER A 1 86 ? -3.860 -2.867 17.813 1.00 84.88 86 SER A O 1
ATOM 725 N N . GLU A 1 87 ? -2.827 -3.216 15.844 1.00 85.69 87 GLU A N 1
ATOM 726 C CA . GLU A 1 87 ? -3.945 -2.874 14.960 1.00 85.69 87 GLU A CA 1
ATOM 727 C C . GLU A 1 87 ? -4.274 -4.015 13.967 1.00 85.69 87 GLU A C 1
ATOM 729 O O . GLU A 1 87 ? -3.410 -4.841 13.659 1.00 85.69 87 GLU A O 1
ATOM 734 N N . PRO A 1 88 ? -5.503 -4.055 13.418 1.00 87.25 88 PRO A N 1
ATOM 735 C CA . PRO A 1 88 ? -6.697 -3.418 13.971 1.00 87.25 88 PRO A CA 1
ATOM 736 C C . PRO A 1 88 ? -7.174 -4.164 15.237 1.00 87.25 88 PRO A C 1
ATOM 738 O O . PRO A 1 88 ? -6.873 -5.346 15.408 1.00 87.25 88 PRO A O 1
ATOM 741 N N . PRO A 1 89 ? -7.984 -3.544 16.115 1.00 85.75 89 PRO A N 1
ATOM 742 C CA . PRO A 1 89 ? -8.519 -4.203 17.315 1.00 85.75 89 PRO A CA 1
ATOM 743 C C . PRO A 1 89 ? -9.608 -5.254 17.009 1.00 85.75 89 PRO A C 1
ATOM 745 O O . PRO A 1 89 ? -10.239 -5.789 17.924 1.00 85.75 89 PRO A O 1
ATOM 748 N N . PHE A 1 90 ? -9.870 -5.535 15.731 1.00 89.06 90 PHE A N 1
ATOM 749 C CA . PHE A 1 90 ? -10.921 -6.436 15.274 1.00 89.06 90 PHE A CA 1
ATOM 750 C C . PHE A 1 90 ? -10.379 -7.837 15.015 1.00 89.06 90 PHE A C 1
ATOM 752 O O . PHE A 1 90 ? -9.293 -8.019 14.470 1.00 89.06 90 PHE A O 1
ATOM 759 N N . LYS A 1 91 ? -11.187 -8.841 15.356 1.00 85.81 91 LYS A N 1
ATOM 760 C CA . LYS A 1 91 ? -10.875 -10.242 15.066 1.00 85.81 91 LYS A CA 1
ATOM 761 C C . LYS A 1 91 ? -11.106 -10.600 13.595 1.00 85.81 91 LYS A C 1
ATOM 763 O O . LYS A 1 91 ? -10.288 -11.301 13.009 1.00 85.81 91 LYS A O 1
ATOM 768 N N . ASP A 1 92 ? -12.211 -10.116 13.036 1.00 90.75 92 ASP A N 1
ATOM 769 C CA . ASP A 1 92 ? -12.619 -10.351 11.653 1.00 90.75 92 ASP A CA 1
ATOM 770 C C . ASP A 1 92 ? -12.833 -8.991 10.979 1.00 90.75 92 ASP A C 1
ATOM 772 O O . ASP A 1 92 ? -13.424 -8.105 11.595 1.00 90.75 92 ASP A O 1
ATOM 776 N N . TYR A 1 93 ? -12.335 -8.780 9.764 1.00 94.19 93 TYR A N 1
ATOM 777 C CA . TYR A 1 93 ? -12.429 -7.495 9.060 1.00 94.19 93 TYR A CA 1
ATOM 778 C C . TYR A 1 93 ? -12.170 -7.640 7.560 1.00 94.19 93 TYR A C 1
ATOM 780 O O . TYR A 1 93 ? -11.573 -8.613 7.109 1.00 94.19 93 TYR A O 1
ATOM 788 N N . GLU A 1 94 ? -12.587 -6.646 6.785 1.00 95.31 94 GLU A N 1
ATOM 789 C CA . GLU A 1 94 ? -12.193 -6.504 5.385 1.00 95.31 94 GLU A CA 1
ATOM 790 C C . GLU A 1 94 ? -10.920 -5.663 5.287 1.00 95.31 94 GLU A C 1
ATOM 792 O O . GLU A 1 94 ? -10.784 -4.651 5.976 1.00 95.31 94 GLU A O 1
ATOM 797 N N . LEU A 1 95 ? -9.992 -6.080 4.431 1.00 94.94 95 LEU A N 1
ATOM 798 C CA . LEU A 1 95 ? -8.729 -5.405 4.163 1.00 94.94 95 LEU A CA 1
ATOM 799 C C . LEU A 1 95 ? -8.656 -5.036 2.682 1.00 94.94 95 LEU A C 1
ATOM 801 O O . LEU A 1 95 ? -8.633 -5.911 1.818 1.00 94.94 95 LEU A O 1
ATOM 805 N N . GLU A 1 96 ? -8.596 -3.742 2.403 1.00 96.50 96 GLU A N 1
ATOM 806 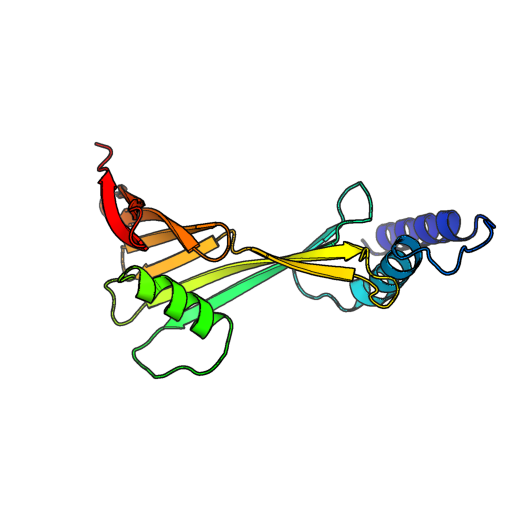C CA . GLU A 1 96 ? -8.412 -3.154 1.080 1.00 96.50 96 GLU A CA 1
ATOM 807 C C . GLU A 1 96 ? -7.003 -2.555 1.004 1.00 96.50 96 GLU A C 1
ATOM 809 O O . GLU A 1 96 ? -6.596 -1.792 1.881 1.00 96.50 96 GLU A O 1
ATOM 814 N N . ILE A 1 97 ? -6.236 -2.939 -0.015 1.00 95.81 97 ILE A N 1
ATOM 815 C CA . ILE A 1 97 ? -4.853 -2.499 -0.213 1.00 95.81 97 ILE A CA 1
ATOM 816 C C . ILE A 1 97 ? -4.699 -1.996 -1.641 1.00 95.81 97 ILE A C 1
ATOM 818 O O . ILE A 1 97 ? -4.991 -2.729 -2.587 1.00 95.81 97 ILE A O 1
ATOM 822 N N . ILE A 1 98 ? -4.177 -0.782 -1.790 1.00 95.56 98 ILE A N 1
ATOM 823 C CA . ILE A 1 98 ? -3.609 -0.310 -3.053 1.00 95.56 98 ILE A CA 1
ATOM 824 C C . ILE A 1 98 ? -2.098 -0.398 -2.907 1.00 95.56 98 ILE A C 1
ATOM 826 O O . ILE A 1 98 ? -1.523 0.214 -2.007 1.00 95.56 98 ILE A O 1
ATOM 830 N N . LYS A 1 99 ? -1.466 -1.17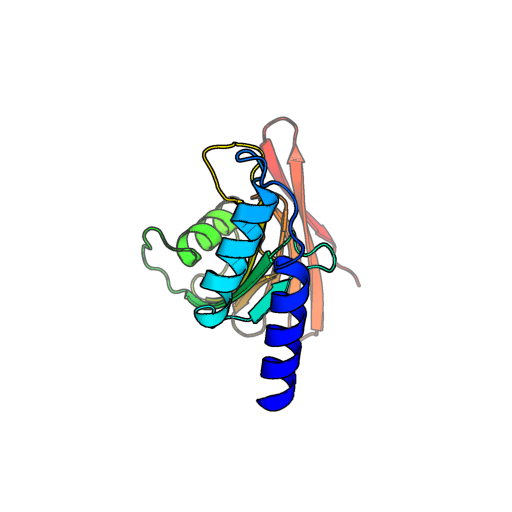6 -3.782 1.00 95.38 99 LYS A N 1
ATOM 831 C CA . LYS A 1 99 ? -0.016 -1.330 -3.855 1.00 95.38 99 LYS A CA 1
ATOM 832 C C . LYS A 1 99 ? 0.476 -0.652 -5.124 1.00 95.38 99 LYS A C 1
ATOM 834 O O . LYS A 1 99 ? 0.012 -0.983 -6.210 1.00 95.38 99 LYS A O 1
ATOM 839 N N . LYS A 1 100 ? 1.448 0.249 -4.995 1.00 95.38 100 LYS A N 1
ATOM 840 C CA . LYS A 1 100 ? 2.195 0.784 -6.137 1.00 95.38 100 LYS A CA 1
ATOM 841 C C . LYS A 1 100 ? 3.566 0.139 -6.183 1.00 95.38 100 LYS A C 1
ATOM 843 O O . LYS A 1 100 ? 4.291 0.188 -5.194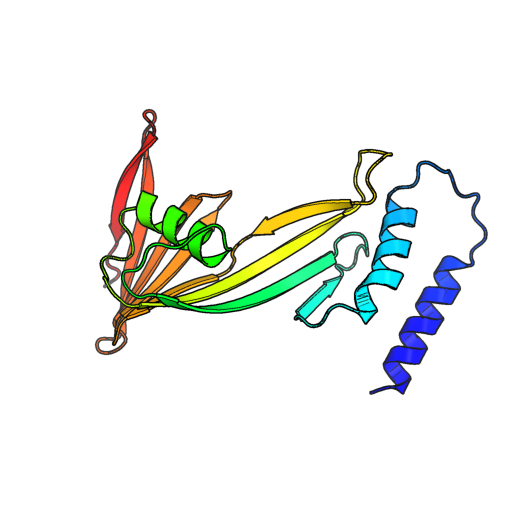 1.00 95.38 100 LYS A O 1
ATOM 848 N N . THR A 1 101 ? 3.912 -0.465 -7.313 1.00 96.00 101 THR A N 1
ATOM 849 C CA . THR A 1 101 ? 5.260 -0.974 -7.581 1.00 96.00 101 THR A CA 1
ATOM 850 C C . THR A 1 101 ? 5.918 -0.071 -8.609 1.00 96.00 101 THR A C 1
ATOM 852 O O . THR A 1 101 ? 5.387 0.093 -9.706 1.00 96.00 101 THR A O 1
ATOM 855 N N . TYR A 1 102 ? 7.057 0.502 -8.246 1.00 95.94 102 TYR A N 1
ATOM 856 C CA . TYR A 1 102 ? 7.848 1.391 -9.083 1.00 95.94 102 TYR A CA 1
ATOM 857 C C . TYR A 1 102 ? 9.012 0.618 -9.685 1.00 95.94 102 TYR A C 1
ATOM 859 O O . TYR A 1 102 ? 9.627 -0.208 -9.009 1.00 95.94 102 TYR A O 1
ATOM 867 N N . PHE A 1 103 ? 9.318 0.921 -10.939 1.00 96.50 103 PHE A N 1
ATOM 868 C CA . PHE A 1 103 ? 10.437 0.384 -11.695 1.00 96.50 103 PHE A CA 1
ATOM 869 C C . PHE A 1 103 ? 11.196 1.547 -12.332 1.00 96.50 103 PHE A C 1
ATOM 871 O O . PHE A 1 103 ? 10.579 2.379 -13.002 1.00 96.50 103 PHE A O 1
ATOM 878 N N . ILE A 1 104 ? 12.515 1.583 -12.145 1.00 95.00 104 ILE A N 1
ATOM 879 C CA . ILE A 1 104 ? 13.416 2.570 -12.763 1.00 95.00 104 ILE A CA 1
ATOM 880 C C . ILE A 1 104 ? 14.634 1.865 -13.364 1.00 95.00 104 ILE A C 1
ATOM 882 O O . ILE A 1 104 ? 14.989 0.797 -12.865 1.00 95.00 104 ILE A O 1
ATOM 886 N N . PRO A 1 105 ? 15.314 2.425 -14.382 1.00 93.31 105 PRO A N 1
ATOM 887 C CA . PRO A 1 105 ? 16.584 1.896 -14.860 1.00 93.31 105 PRO A CA 1
ATOM 888 C C . PRO A 1 105 ? 17.564 1.714 -13.706 1.00 93.31 105 PRO A C 1
ATOM 890 O O . PRO A 1 105 ? 17.740 2.624 -12.897 1.00 93.31 105 PRO A O 1
ATOM 893 N N . SER A 1 106 ? 18.208 0.550 -13.634 1.00 91.75 106 SER A N 1
ATOM 894 C CA . SER A 1 106 ? 19.169 0.319 -12.559 1.00 91.75 106 SER A CA 1
ATOM 895 C C . SER A 1 106 ? 20.460 1.088 -12.808 1.00 91.75 106 SER A C 1
ATOM 897 O O . SER A 1 106 ? 20.888 1.252 -13.950 1.00 91.75 106 SER A O 1
ATOM 899 N N . GLU A 1 107 ? 21.140 1.489 -11.741 1.00 88.44 107 GLU A N 1
ATOM 900 C CA . GLU A 1 107 ? 22.530 1.954 -11.823 1.00 88.44 107 GLU A CA 1
ATOM 901 C C . GLU A 1 107 ? 23.526 0.781 -11.929 1.00 88.44 107 GLU A C 1
ATOM 903 O O . GLU A 1 107 ? 24.683 0.959 -12.316 1.00 88.44 107 GLU A O 1
ATOM 908 N N . ILE A 1 108 ? 23.089 -0.441 -11.606 1.00 87.56 108 ILE A N 1
ATOM 909 C CA . ILE A 1 108 ? 23.911 -1.651 -11.648 1.00 87.56 108 ILE A CA 1
ATOM 910 C C . ILE A 1 108 ? 23.858 -2.231 -13.062 1.00 87.56 108 ILE A C 1
ATOM 912 O O . ILE A 1 108 ? 22.816 -2.690 -13.516 1.00 87.56 108 ILE A O 1
ATOM 916 N N . SER A 1 109 ? 24.993 -2.283 -13.762 1.00 79.44 109 SER A N 1
ATOM 917 C CA . SER A 1 109 ? 25.060 -2.712 -15.174 1.00 79.44 109 SER A CA 1
ATOM 918 C C . SER A 1 109 ? 24.600 -4.151 -15.450 1.00 79.44 109 SER A C 1
ATOM 920 O O . SER A 1 109 ? 24.309 -4.498 -16.592 1.00 79.44 109 SER A O 1
ATOM 922 N N . SER A 1 110 ? 24.528 -5.008 -14.426 1.00 84.75 110 SER A N 1
ATOM 923 C CA . SER A 1 110 ? 23.987 -6.369 -14.539 1.00 84.75 110 SER A CA 1
ATOM 924 C C . SER A 1 110 ? 22.475 -6.466 -14.306 1.00 84.75 110 SER A C 1
ATOM 926 O O . SER A 1 110 ? 21.930 -7.565 -14.395 1.00 84.75 110 SER A O 1
ATOM 928 N N . LEU A 1 111 ? 21.804 -5.362 -13.966 1.00 88.50 111 LEU A N 1
ATOM 929 C CA . LEU A 1 111 ? 20.366 -5.293 -13.719 1.00 88.50 111 LEU A CA 1
ATOM 930 C C . LEU A 1 111 ? 19.715 -4.311 -14.695 1.00 88.50 111 LEU A C 1
ATOM 932 O O . LEU A 1 111 ? 20.232 -3.232 -14.956 1.00 88.50 111 LEU A O 1
ATOM 936 N N . VAL A 1 112 ? 18.548 -4.684 -15.220 1.00 90.75 112 VAL A N 1
ATOM 937 C CA . VAL A 1 112 ? 17.793 -3.818 -16.139 1.00 90.75 112 VAL A CA 1
ATOM 938 C C . VAL A 1 112 ? 17.098 -2.692 -15.373 1.00 90.75 112 VAL A C 1
ATOM 940 O O . VAL A 1 112 ? 17.085 -1.550 -15.827 1.00 90.75 112 VAL A O 1
ATOM 943 N N . TYR A 1 113 ? 16.532 -3.010 -14.208 1.00 93.75 113 TYR A N 1
ATOM 944 C CA . TYR A 1 113 ? 15.796 -2.069 -13.377 1.00 93.75 113 TYR A CA 1
ATOM 945 C C . TYR A 1 113 ? 16.002 -2.328 -11.887 1.00 93.75 113 TYR A C 1
ATOM 947 O O . TYR A 1 113 ? 16.231 -3.465 -11.471 1.00 93.75 113 TYR A O 1
ATOM 955 N N . ASP A 1 114 ? 15.851 -1.267 -11.104 1.00 94.81 114 ASP A N 1
ATOM 956 C CA . ASP A 1 114 ? 15.579 -1.327 -9.675 1.00 94.81 114 ASP A CA 1
ATOM 957 C C . ASP A 1 114 ? 14.072 -1.207 -9.439 1.00 94.81 114 ASP A C 1
ATOM 959 O O . ASP A 1 114 ? 13.341 -0.625 -10.246 1.00 94.81 114 ASP A O 1
ATOM 963 N N . SER A 1 115 ? 13.591 -1.785 -8.338 1.00 94.75 115 SER A N 1
ATOM 964 C CA . SER A 1 115 ? 12.170 -1.740 -7.999 1.00 94.75 115 SER A CA 1
ATOM 965 C C . SER A 1 115 ? 11.924 -1.606 -6.508 1.00 94.75 115 SER A C 1
ATOM 967 O O . SER A 1 115 ? 12.616 -2.229 -5.701 1.00 94.75 115 SER A O 1
ATOM 969 N N . TRP A 1 116 ? 10.876 -0.873 -6.152 1.00 93.38 116 TRP A N 1
ATOM 970 C CA . TRP A 1 116 ? 10.362 -0.787 -4.788 1.00 93.38 116 TRP A CA 1
ATOM 971 C C . TRP A 1 116 ? 8.840 -0.695 -4.804 1.00 93.38 116 TRP A C 1
ATOM 973 O O . TRP A 1 116 ? 8.225 -0.460 -5.845 1.00 93.38 116 TRP A O 1
ATOM 983 N N . CYS A 1 117 ? 8.221 -0.896 -3.643 1.00 92.75 117 CYS A N 1
ATOM 984 C CA . CYS A 1 117 ? 6.783 -0.754 -3.492 1.00 92.75 117 CYS A CA 1
ATOM 985 C C . CYS A 1 117 ? 6.412 0.205 -2.367 1.00 92.75 117 CYS A C 1
ATOM 987 O O . CYS A 1 117 ? 7.122 0.320 -1.370 1.00 92.75 117 CYS A O 1
ATOM 989 N N . GLU A 1 118 ? 5.255 0.826 -2.531 1.00 93.00 118 GLU A N 1
ATOM 990 C CA . GLU A 1 118 ? 4.580 1.637 -1.526 1.00 93.00 118 GLU A CA 1
ATOM 991 C C . GLU A 1 118 ? 3.135 1.156 -1.394 1.00 93.00 118 GLU A C 1
ATOM 993 O O . GLU A 1 118 ? 2.572 0.556 -2.322 1.00 93.00 118 GLU A O 1
ATOM 998 N N . PHE A 1 119 ? 2.512 1.470 -0.260 1.00 94.62 119 PHE A N 1
ATOM 999 C CA . PHE A 1 119 ? 1.108 1.162 -0.004 1.00 94.62 119 PHE A CA 1
ATOM 1000 C C . PHE A 1 119 ? 0.300 2.449 0.197 1.00 94.62 119 PHE A C 1
ATOM 1002 O O . PHE A 1 119 ? -0.018 2.794 1.336 1.00 94.62 119 PHE A O 1
ATOM 1009 N N . PRO A 1 120 ? -0.059 3.172 -0.887 1.00 92.12 120 PRO A N 1
ATOM 1010 C CA . PRO A 1 120 ? -0.836 4.412 -0.790 1.00 92.12 120 PRO A CA 1
ATOM 1011 C C . PRO A 1 120 ? -2.163 4.268 -0.044 1.00 92.12 120 PRO A C 1
ATOM 1013 O O . PRO A 1 120 ? -2.697 5.251 0.466 1.00 92.12 120 PRO A O 1
ATOM 1016 N N . LEU A 1 121 ? -2.716 3.053 -0.004 1.00 94.06 121 LEU A N 1
ATOM 1017 C CA . LEU A 1 121 ? -3.880 2.735 0.802 1.00 94.06 121 LEU A CA 1
ATOM 1018 C C . LEU A 1 121 ? -3.678 1.392 1.491 1.00 94.06 121 LEU A C 1
ATOM 1020 O O . LEU A 1 121 ? -3.547 0.362 0.832 1.00 94.06 121 LEU A O 1
ATOM 1024 N N . ILE A 1 122 ? -3.763 1.407 2.815 1.00 96.94 122 ILE A N 1
ATOM 1025 C CA . ILE A 1 122 ? -4.070 0.233 3.625 1.00 96.94 122 ILE A CA 1
ATOM 1026 C C . ILE A 1 122 ? -5.330 0.589 4.399 1.00 96.94 122 ILE A C 1
ATOM 1028 O O . ILE A 1 122 ? -5.302 1.464 5.261 1.00 96.94 122 ILE A O 1
ATOM 1032 N N . LYS A 1 123 ? -6.449 -0.057 4.085 1.00 97.19 123 LYS A N 1
ATOM 1033 C CA . LYS A 1 123 ? -7.738 0.251 4.696 1.00 97.19 123 LYS A CA 1
ATOM 1034 C C . LYS A 1 123 ? -8.365 -0.992 5.295 1.00 97.19 123 LYS A C 1
ATOM 1036 O O . LYS A 1 123 ? -8.566 -1.995 4.620 1.00 97.19 123 LYS A O 1
ATOM 1041 N N . VAL A 1 124 ? -8.714 -0.895 6.567 1.00 96.81 124 VAL A N 1
ATOM 1042 C CA . VAL A 1 124 ? -9.472 -1.905 7.298 1.00 96.81 124 VAL A CA 1
ATOM 1043 C C . VAL A 1 124 ? -10.906 -1.426 7.448 1.00 96.81 124 VAL A C 1
ATOM 1045 O O . VAL A 1 124 ? -11.139 -0.287 7.840 1.00 96.81 124 VAL A O 1
ATOM 1048 N N . SER A 1 125 ? -11.874 -2.295 7.176 1.00 96.44 125 SER A N 1
ATOM 1049 C CA . SER A 1 125 ? -13.288 -2.029 7.446 1.00 96.44 125 SER A CA 1
ATOM 1050 C C . SER A 1 125 ? -13.876 -3.121 8.336 1.00 96.44 125 SER A C 1
ATOM 1052 O O . SER A 1 125 ? -13.697 -4.314 8.091 1.00 96.44 125 SER A O 1
ATOM 1054 N N . ASN A 1 126 ? -14.587 -2.719 9.388 1.00 95.75 126 ASN A N 1
ATOM 1055 C CA . ASN A 1 126 ? -15.366 -3.615 10.234 1.00 95.75 126 ASN A CA 1
ATOM 1056 C C . ASN A 1 126 ? -16.697 -2.951 10.585 1.00 95.75 126 ASN A C 1
ATOM 1058 O O . ASN A 1 126 ? -16.730 -1.983 11.344 1.00 95.75 126 ASN A O 1
ATOM 1062 N N . LYS A 1 127 ? -17.802 -3.501 10.065 1.00 93.44 127 LYS A N 1
ATOM 1063 C CA . LYS A 1 127 ? -19.156 -2.964 10.268 1.00 93.44 127 LYS A CA 1
ATOM 1064 C C . LYS A 1 127 ? -19.217 -1.481 9.871 1.00 93.44 127 LYS A C 1
ATOM 1066 O O . LYS A 1 127 ? -19.076 -1.175 8.697 1.00 93.44 127 LYS A O 1
ATOM 1071 N N . ASN A 1 128 ? -19.426 -0.586 10.833 1.00 94.44 128 ASN A N 1
ATOM 1072 C CA . ASN A 1 128 ? -19.489 0.859 10.645 1.00 94.44 128 ASN A CA 1
ATOM 1073 C C . ASN A 1 128 ? -18.135 1.562 10.798 1.00 94.44 128 ASN A C 1
ATOM 1075 O O . ASN A 1 128 ? -18.068 2.763 10.578 1.00 94.44 128 ASN A O 1
ATOM 1079 N N . ILE A 1 129 ? -17.066 0.866 11.184 1.00 95.94 129 ILE A N 1
ATOM 1080 C CA . ILE A 1 129 ? -15.749 1.481 11.358 1.00 95.94 129 ILE A CA 1
ATOM 1081 C C . ILE A 1 129 ? -14.901 1.263 10.109 1.00 95.94 129 ILE A C 1
ATOM 1083 O O . ILE A 1 129 ? -14.754 0.138 9.631 1.00 95.94 129 ILE A O 1
ATOM 1087 N N . SER A 1 130 ? -14.291 2.340 9.625 1.00 96.31 130 SER A N 1
ATOM 1088 C CA . SER A 1 130 ? -13.247 2.316 8.603 1.00 96.31 130 SER A CA 1
ATOM 1089 C C . SER A 1 130 ? -11.969 2.905 9.180 1.00 96.31 130 SER A C 1
ATOM 1091 O O . SER A 1 130 ? -12.005 3.983 9.764 1.00 96.31 130 SER A O 1
ATOM 1093 N N . ILE A 1 131 ? -10.840 2.239 8.976 1.00 96.44 131 ILE A N 1
ATOM 1094 C CA . ILE A 1 131 ? -9.519 2.717 9.378 1.00 96.44 131 ILE A CA 1
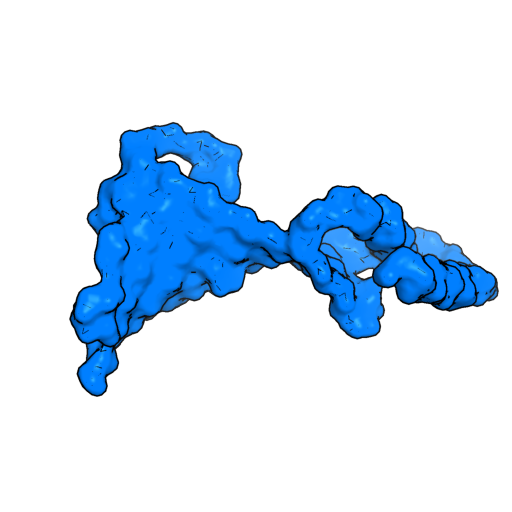ATOM 1095 C C . ILE A 1 131 ? -8.630 2.753 8.147 1.00 96.44 131 ILE A C 1
ATOM 1097 O O . ILE A 1 131 ? -8.402 1.714 7.535 1.00 96.44 131 ILE A O 1
ATOM 1101 N N . SER A 1 132 ? -8.127 3.927 7.791 1.00 96.62 132 SER A N 1
ATOM 1102 C CA . SER A 1 132 ? -7.132 4.091 6.731 1.00 96.62 132 SER A CA 1
ATOM 1103 C C . SER A 1 132 ? -5.782 4.374 7.368 1.00 96.62 132 SER A C 1
ATOM 1105 O O . SER A 1 132 ? -5.663 5.328 8.134 1.00 96.62 132 SER A O 1
ATOM 1107 N N . TYR A 1 133 ? -4.784 3.558 7.059 1.00 95.50 133 TYR A N 1
ATOM 1108 C CA . TYR A 1 133 ? -3.428 3.681 7.574 1.00 95.50 133 TYR A CA 1
ATOM 1109 C C . TYR A 1 133 ? -2.517 4.315 6.523 1.00 95.50 133 TYR A C 1
ATOM 1111 O O . TYR A 1 133 ? -2.601 3.995 5.337 1.00 95.50 133 TYR A O 1
ATOM 1119 N N . GLU A 1 134 ? -1.633 5.190 6.985 1.00 92.88 134 GLU A N 1
ATOM 1120 C CA . GLU A 1 134 ? -0.539 5.758 6.207 1.00 92.88 134 GLU A CA 1
ATOM 1121 C C . GLU A 1 134 ? 0.744 4.987 6.522 1.00 92.88 134 GLU A C 1
ATOM 1123 O O . GLU A 1 134 ? 1.199 4.940 7.672 1.00 92.88 134 GLU A O 1
ATOM 1128 N N . GLU A 1 135 ? 1.324 4.390 5.488 1.00 90.94 135 GLU A N 1
ATOM 1129 C CA . GLU A 1 135 ? 2.575 3.647 5.548 1.00 90.94 135 GLU A CA 1
ATOM 1130 C C . GLU A 1 135 ? 3.694 4.487 4.919 1.00 90.94 135 GLU A C 1
ATOM 1132 O O . GLU A 1 135 ? 3.547 5.012 3.818 1.00 90.94 135 GLU A O 1
ATOM 1137 N N . ILE A 1 136 ? 4.805 4.642 5.640 1.00 86.31 136 ILE A N 1
ATOM 1138 C CA . ILE A 1 136 ? 6.005 5.333 5.171 1.00 86.31 136 ILE A CA 1
ATOM 1139 C C . ILE A 1 136 ? 7.233 4.468 5.476 1.00 86.31 136 ILE A C 1
ATOM 1141 O O . ILE A 1 136 ? 7.644 4.328 6.632 1.00 86.31 136 ILE A O 1
ATOM 1145 N N . ARG A 1 137 ? 7.894 3.976 4.419 1.00 82.75 137 ARG A N 1
ATOM 1146 C CA . ARG A 1 137 ? 9.176 3.239 4.472 1.00 82.75 137 ARG A CA 1
ATOM 1147 C C . ARG A 1 137 ? 9.146 1.976 5.349 1.00 82.75 137 ARG A C 1
ATOM 1149 O O . ARG A 1 137 ? 10.023 1.758 6.187 1.00 82.75 137 ARG A O 1
ATOM 1156 N N . GLY A 1 138 ? 8.155 1.130 5.124 1.00 83.88 138 GLY A N 1
ATOM 1157 C CA . GLY A 1 138 ? 7.874 -0.101 5.855 1.00 83.88 138 GLY A CA 1
ATOM 1158 C C . GLY A 1 138 ? 7.267 0.106 7.243 1.00 83.88 138 GLY A C 1
ATOM 1159 O O . GLY A 1 138 ? 7.395 -0.789 8.074 1.00 83.88 138 GLY A O 1
ATOM 1160 N N . ARG A 1 139 ? 6.681 1.271 7.547 1.00 87.00 139 ARG A N 1
ATOM 1161 C CA . ARG A 1 139 ? 6.183 1.606 8.895 1.00 87.00 139 ARG A CA 1
ATOM 1162 C C . ARG A 1 139 ? 4.857 2.336 8.845 1.00 87.00 139 ARG A C 1
ATOM 1164 O O . ARG A 1 139 ? 4.712 3.300 8.103 1.00 87.00 139 ARG A O 1
ATOM 1171 N N . ILE A 1 140 ? 3.930 1.961 9.720 1.00 89.75 140 ILE A N 1
ATOM 1172 C CA . ILE A 1 140 ? 2.712 2.747 9.920 1.00 89.75 140 ILE A CA 1
ATOM 1173 C C . ILE A 1 140 ? 3.076 4.024 10.681 1.00 89.75 140 ILE A C 1
ATOM 1175 O O . ILE A 1 140 ? 3.668 3.981 11.764 1.00 89.75 140 ILE A O 1
ATOM 1179 N N . ASN A 1 141 ? 2.749 5.165 10.081 1.00 89.62 141 ASN A N 1
ATOM 1180 C CA . ASN A 1 141 ? 3.017 6.493 10.622 1.00 89.62 141 ASN A CA 1
ATOM 1181 C C . ASN A 1 141 ? 1.768 7.078 11.290 1.00 89.62 141 ASN A C 1
ATOM 1183 O O . ASN A 1 141 ? 1.818 7.574 12.420 1.00 89.62 141 ASN A O 1
ATOM 1187 N N . SER A 1 142 ? 0.632 6.986 10.604 1.00 91.69 142 SER A N 1
ATOM 1188 C CA . SER A 1 142 ? -0.634 7.544 11.061 1.00 91.69 142 SER A CA 1
ATOM 1189 C C . SER A 1 142 ? -1.820 6.696 10.608 1.00 91.69 142 SER A C 1
ATOM 1191 O O . SER A 1 142 ? -1.690 5.803 9.769 1.00 91.69 142 SER A O 1
ATOM 1193 N N . ALA A 1 143 ? -2.977 6.928 11.220 1.00 94.75 143 ALA A N 1
ATOM 1194 C CA . ALA A 1 143 ? -4.237 6.361 10.779 1.00 94.75 143 ALA A CA 1
ATOM 1195 C C . ALA A 1 143 ? -5.390 7.333 11.000 1.00 94.75 143 ALA A C 1
ATOM 1197 O O . ALA A 1 143 ? -5.411 8.107 11.960 1.00 94.75 143 ALA A O 1
ATOM 1198 N N . VAL A 1 144 ? -6.384 7.233 10.126 1.00 94.94 144 VAL A N 1
ATOM 1199 C CA . VAL A 1 144 ? -7.662 7.930 10.232 1.00 94.94 144 VAL A CA 1
ATOM 1200 C C . VAL A 1 144 ? -8.743 6.887 10.460 1.00 94.94 144 VAL A C 1
ATOM 1202 O O . VAL A 1 144 ? -8.936 6.000 9.630 1.00 94.94 144 VAL A O 1
ATOM 1205 N N . ILE A 1 145 ? 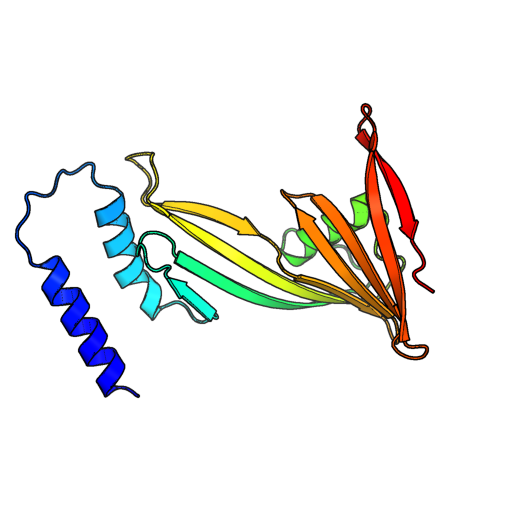-9.435 6.988 11.588 1.00 94.44 145 ILE A N 1
ATOM 1206 C CA . ILE A 1 145 ? -10.546 6.121 11.975 1.00 94.44 145 ILE A CA 1
ATOM 1207 C C . ILE A 1 145 ? -11.834 6.914 11.784 1.00 94.44 145 ILE A C 1
ATOM 1209 O O . ILE A 1 145 ? -11.964 8.008 12.326 1.00 94.44 145 ILE A O 1
ATOM 1213 N N . ILE A 1 146 ? -12.782 6.361 11.037 1.00 94.62 146 ILE A N 1
ATOM 1214 C CA . ILE A 1 146 ? -14.088 6.964 10.780 1.00 94.62 146 ILE A CA 1
ATOM 1215 C C . ILE A 1 146 ? -15.167 6.003 11.269 1.00 94.62 146 ILE A C 1
ATOM 1217 O O . ILE A 1 146 ? -15.214 4.853 10.820 1.00 94.62 146 ILE A O 1
ATOM 1221 N N . ASP A 1 147 ? -16.046 6.482 12.149 1.00 93.81 147 ASP A N 1
ATOM 1222 C CA . ASP A 1 147 ? -17.330 5.832 12.412 1.00 93.81 147 ASP A CA 1
ATOM 1223 C C . ASP A 1 147 ? -18.348 6.325 11.381 1.00 93.81 147 ASP A C 1
ATOM 1225 O O . ASP A 1 147 ? -18.729 7.488 11.362 1.00 93.81 147 ASP A O 1
ATOM 1229 N N . GLN A 1 148 ? -18.793 5.441 10.498 1.00 90.88 148 GLN A N 1
ATOM 1230 C CA . GLN A 1 148 ? -19.696 5.771 9.398 1.00 90.88 148 GLN A CA 1
ATOM 1231 C C . GLN A 1 148 ? -21.128 6.084 9.855 1.00 90.88 148 GLN A C 1
ATOM 1233 O O . GLN A 1 148 ? -21.896 6.641 9.073 1.00 90.88 148 GLN A O 1
ATOM 1238 N N . ILE A 1 149 ? -21.514 5.724 11.086 1.00 92.38 149 ILE A N 1
ATOM 1239 C CA . ILE A 1 149 ? -22.849 6.020 11.626 1.00 92.38 149 ILE A CA 1
ATOM 1240 C C . ILE A 1 149 ? -22.882 7.433 12.201 1.00 92.38 149 ILE A C 1
ATOM 1242 O O . ILE A 1 149 ? -23.808 8.189 11.911 1.00 92.38 149 ILE A O 1
ATOM 1246 N N . THR A 1 150 ? -21.899 7.787 13.029 1.00 91.81 150 THR A N 1
ATOM 1247 C CA . THR A 1 150 ? -21.841 9.114 13.665 1.00 91.81 150 THR A CA 1
ATOM 1248 C C . THR A 1 150 ? -21.101 10.145 12.817 1.00 91.81 150 THR A C 1
ATOM 1250 O O . THR A 1 150 ? -21.253 11.343 13.042 1.00 91.81 150 THR A O 1
ATOM 1253 N N . ASN A 1 151 ? -20.349 9.685 11.813 1.00 88.44 151 ASN A N 1
ATOM 1254 C CA . ASN A 1 151 ? -19.400 10.461 11.017 1.00 88.44 151 ASN A CA 1
ATOM 1255 C C . ASN A 1 151 ? -18.268 11.084 11.859 1.00 88.44 151 ASN A C 1
ATOM 1257 O O . ASN A 1 151 ? -17.627 12.048 11.436 1.00 88.44 151 ASN A O 1
ATOM 1261 N N . ASP A 1 152 ? -18.009 10.525 13.046 1.00 90.56 152 ASP A N 1
ATOM 1262 C CA . ASP A 1 152 ? -16.896 10.936 13.895 1.00 90.56 152 ASP A CA 1
ATOM 1263 C C . ASP A 1 152 ? -15.573 10.481 13.279 1.00 90.56 152 ASP A C 1
ATOM 1265 O O . ASP A 1 152 ? -15.438 9.343 12.819 1.00 90.56 152 ASP A O 1
ATOM 1269 N N . THR A 1 153 ? -14.581 11.373 13.295 1.00 92.12 153 THR A N 1
ATOM 1270 C CA . THR A 1 153 ? -13.238 11.094 12.781 1.00 92.12 153 THR A CA 1
ATOM 1271 C C . THR A 1 153 ? -12.208 11.202 13.898 1.00 92.12 153 THR A C 1
ATOM 1273 O O . THR A 1 153 ? -12.049 12.247 14.533 1.00 92.12 153 THR A O 1
ATOM 1276 N N . THR A 1 154 ? -11.460 10.126 14.111 1.00 92.31 154 THR A N 1
ATOM 1277 C CA . THR A 1 154 ? -10.348 10.068 15.056 1.00 92.31 154 THR A CA 1
ATOM 1278 C C . THR A 1 154 ? -9.039 9.917 14.297 1.00 92.31 154 THR A C 1
ATOM 1280 O O . THR A 1 154 ? -8.882 9.013 13.479 1.00 92.31 154 THR A O 1
ATOM 1283 N N . PHE A 1 155 ? -8.071 10.774 14.611 1.00 92.94 155 PHE A N 1
ATOM 1284 C CA . PHE A 1 155 ? -6.728 10.697 14.052 1.00 92.94 155 PHE A CA 1
ATOM 1285 C C . PHE A 1 155 ? -5.791 10.038 15.053 1.00 92.94 155 PHE A C 1
ATOM 1287 O O . PHE A 1 155 ? -5.798 10.349 16.246 1.00 92.94 155 PHE A O 1
ATOM 1294 N N . VAL A 1 156 ? -4.972 9.121 14.561 1.00 91.69 156 VAL A N 1
ATOM 1295 C CA . VAL A 1 156 ? -3.977 8.402 15.342 1.00 91.69 156 VAL A CA 1
ATOM 1296 C C . VAL A 1 156 ? -2.616 8.626 14.711 1.00 91.69 156 VAL A C 1
ATOM 1298 O O . VAL A 1 156 ? -2.466 8.513 13.499 1.00 91.69 156 VAL A O 1
ATOM 1301 N N . GLN A 1 157 ? -1.614 8.901 15.536 1.00 91.38 157 GLN A N 1
ATOM 1302 C CA . GLN A 1 157 ? -0.224 8.956 15.109 1.00 91.38 157 GLN A CA 1
ATOM 1303 C C . GLN A 1 157 ? 0.628 8.060 16.000 1.00 91.38 157 GLN A C 1
ATOM 1305 O O . GLN A 1 157 ? 0.429 8.010 17.219 1.00 91.38 157 GLN A O 1
ATOM 1310 N N . TRP A 1 158 ? 1.587 7.368 15.393 1.00 88.50 158 TRP A N 1
ATOM 1311 C CA . TRP A 1 158 ? 2.568 6.567 16.110 1.00 88.50 158 TRP A CA 1
ATOM 1312 C C . TRP A 1 158 ? 3.914 7.280 16.131 1.00 88.50 158 TRP A C 1
ATOM 1314 O O . TRP A 1 158 ? 4.510 7.565 15.096 1.00 88.50 158 TRP A O 1
ATOM 1324 N N . ILE A 1 159 ? 4.395 7.572 17.337 1.00 84.19 159 ILE A N 1
ATOM 1325 C CA . ILE A 1 159 ? 5.674 8.240 17.567 1.00 84.19 159 ILE A CA 1
ATOM 1326 C C . ILE A 1 159 ? 6.660 7.208 18.101 1.00 84.19 159 ILE A C 1
ATOM 1328 O O . ILE A 1 159 ? 6.352 6.463 19.033 1.00 84.19 159 ILE A O 1
ATOM 1332 N N . TYR A 1 160 ? 7.856 7.186 17.523 1.00 76.44 160 TYR A N 1
ATOM 1333 C CA . TYR A 1 160 ? 8.947 6.341 17.991 1.00 76.44 160 TYR A CA 1
ATOM 1334 C C . TYR A 1 160 ? 9.787 7.112 18.991 1.00 76.44 160 TYR A C 1
ATOM 1336 O O . TYR A 1 160 ? 10.276 8.202 18.688 1.00 76.44 160 TYR A O 1
ATOM 1344 N N . ASP A 1 161 ? 9.994 6.534 20.168 1.00 76.56 161 ASP A N 1
ATOM 1345 C CA . ASP A 1 161 ? 11.043 7.019 21.053 1.00 76.56 161 ASP A CA 1
ATOM 1346 C C . ASP A 1 161 ? 12.427 6.507 20.607 1.00 76.56 161 ASP A C 1
ATOM 1348 O O . ASP A 1 161 ? 12.560 5.584 19.799 1.00 76.56 161 ASP A O 1
ATOM 1352 N N . ASN A 1 162 ? 13.490 7.084 21.173 1.00 72.50 162 ASN A N 1
ATOM 1353 C CA . ASN A 1 162 ? 14.880 6.716 20.869 1.00 72.50 162 ASN A CA 1
ATOM 1354 C C . ASN A 1 162 ? 15.233 5.254 21.223 1.00 72.50 162 ASN A C 1
ATOM 1356 O O . ASN A 1 162 ? 16.348 4.811 20.958 1.00 72.50 162 ASN A O 1
ATOM 1360 N N . LYS A 1 163 ? 14.321 4.514 21.866 1.00 73.69 163 LYS A N 1
ATOM 1361 C CA . LYS A 1 163 ? 14.462 3.099 22.233 1.00 73.69 163 LYS A CA 1
ATOM 1362 C C . LYS A 1 163 ? 13.609 2.190 21.340 1.00 73.69 163 LYS A C 1
ATOM 1364 O O . LYS A 1 163 ? 13.534 0.994 21.610 1.00 73.69 163 LYS A O 1
ATOM 1369 N N . GLY A 1 164 ? 12.971 2.740 20.304 1.00 68.88 164 GLY A N 1
ATOM 1370 C CA . GLY A 1 164 ? 12.108 2.010 19.381 1.00 68.88 164 GLY A CA 1
ATOM 1371 C C . GLY A 1 164 ? 10.736 1.662 19.955 1.00 68.88 164 GLY A C 1
ATOM 1372 O O . GLY A 1 164 ? 10.021 0.873 19.342 1.00 68.88 164 GLY A O 1
ATOM 1373 N N . LYS A 1 165 ? 10.341 2.219 21.111 1.00 63.38 165 LYS A N 1
ATOM 1374 C CA . LYS A 1 165 ? 8.973 2.041 21.604 1.00 63.38 165 LYS A CA 1
ATOM 1375 C C . LYS A 1 165 ? 8.028 2.931 20.821 1.00 63.38 165 LYS A C 1
ATOM 1377 O O . LYS A 1 165 ? 8.294 4.110 20.594 1.00 63.38 165 LYS A O 1
ATOM 1382 N N . ILE A 1 166 ? 6.896 2.341 20.484 1.00 77.81 166 ILE A N 1
ATOM 1383 C CA . ILE A 1 166 ? 5.815 2.979 19.760 1.00 77.81 166 ILE A CA 1
ATOM 1384 C C . ILE A 1 166 ? 4.854 3.601 20.781 1.00 77.81 166 ILE A C 1
ATOM 1386 O O . ILE A 1 166 ? 4.295 2.900 21.626 1.00 77.81 166 ILE A O 1
ATOM 1390 N N . GLN A 1 167 ? 4.659 4.916 20.716 1.00 77.88 167 GLN A N 1
ATOM 1391 C CA . GLN A 1 167 ? 3.622 5.625 21.464 1.00 77.88 167 GLN A CA 1
ATOM 1392 C C . GLN A 1 167 ? 2.482 6.002 20.521 1.00 77.88 167 GLN A C 1
ATOM 1394 O O . GLN A 1 167 ? 2.709 6.652 19.504 1.00 77.88 167 GLN A O 1
ATOM 1399 N N . LYS A 1 168 ? 1.255 5.600 20.866 1.00 83.62 168 LYS A N 1
ATOM 1400 C CA . LYS A 1 168 ? 0.038 5.932 20.118 1.00 83.62 168 LYS A CA 1
ATOM 1401 C C . LYS A 1 168 ? -0.563 7.222 20.674 1.00 83.62 168 LYS A C 1
ATOM 1403 O O . LYS A 1 168 ? -1.043 7.236 21.807 1.00 83.62 168 LYS A O 1
ATOM 1408 N N . GLN A 1 169 ? -0.565 8.289 19.884 1.00 83.75 169 GLN A N 1
ATOM 1409 C CA . GLN A 1 169 ? -1.249 9.537 20.212 1.00 83.75 169 GLN A CA 1
ATOM 1410 C C . GLN A 1 169 ? -2.587 9.590 19.475 1.00 83.75 169 GLN A C 1
ATOM 1412 O O . GLN A 1 169 ? -2.639 9.390 18.267 1.00 83.75 169 GLN A O 1
ATOM 1417 N N . THR A 1 170 ? -3.672 9.845 20.209 1.00 84.50 170 THR A N 1
ATOM 1418 C CA . THR A 1 170 ? -5.019 9.991 19.638 1.00 84.50 170 THR A CA 1
ATOM 1419 C C . THR A 1 170 ? -5.422 11.459 19.667 1.00 84.50 170 THR A C 1
ATOM 1421 O O . THR A 1 170 ? -5.418 12.085 20.727 1.00 84.50 170 THR A O 1
ATOM 1424 N N . LEU A 1 171 ? -5.763 12.001 18.505 1.00 78.44 171 LEU A N 1
ATOM 1425 C CA . LEU A 1 171 ? -6.237 13.363 18.310 1.00 78.44 171 LEU A CA 1
ATOM 1426 C C . LEU A 1 171 ? -7.702 13.286 17.874 1.00 78.44 171 LEU A C 1
ATOM 1428 O O . LEU A 1 171 ? -8.019 12.867 16.761 1.00 78.44 171 LEU A O 1
ATOM 1432 N N . ASN A 1 172 ? -8.603 13.674 18.773 1.00 72.44 172 ASN A N 1
ATOM 1433 C CA . ASN A 1 172 ? -10.015 13.829 18.444 1.00 72.44 172 ASN A CA 1
ATOM 1434 C C . ASN A 1 172 ? -10.220 15.243 17.909 1.00 72.44 172 ASN A C 1
ATOM 1436 O O . ASN A 1 172 ? -10.052 16.209 18.657 1.00 72.44 172 ASN A O 1
ATOM 1440 N N . ILE A 1 173 ? -10.569 15.361 16.631 1.00 59.72 173 ILE A N 1
ATOM 1441 C CA . ILE A 1 173 ? -10.991 16.636 16.056 1.00 59.72 173 ILE A CA 1
ATOM 1442 C C . ILE A 1 173 ? -12.493 16.738 16.325 1.00 59.72 173 ILE A C 1
ATOM 1444 O O . ILE A 1 173 ? -13.261 15.917 1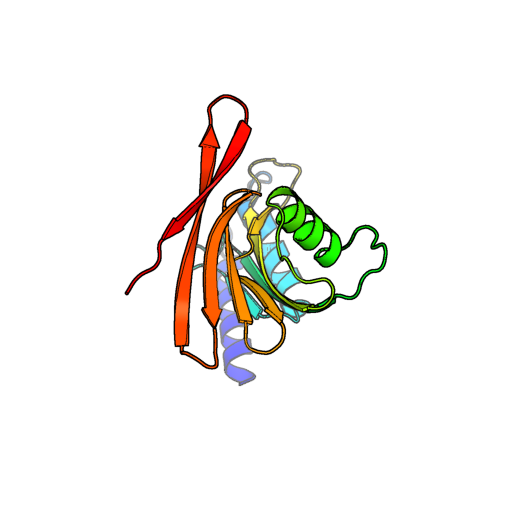5.832 1.00 59.72 173 ILE A O 1
ATOM 1448 N N . LYS A 1 174 ? -12.878 17.673 17.198 1.00 53.25 174 LYS A N 1
ATOM 1449 C CA . LYS A 1 174 ? -14.278 18.023 17.464 1.00 53.25 174 LYS A CA 1
ATOM 1450 C C . LYS A 1 174 ? -14.749 19.107 16.510 1.00 53.25 174 LYS A C 1
ATOM 1452 O O . LYS A 1 174 ? -13.911 19.982 16.193 1.00 53.25 174 LYS A O 1
#

Sequence (174 aa):
MKIISIILSVMLLMVFLSNERIDTNNNELQFKKWLVDTIPYVKDNFEIQDDSLTFIIEEHHKYEVANREEKESLRGYIISLLKEYSEPPFKDYELEIIKKTYFIPSEISSLVYDSWCEFPLIKVSNKNISISYEEIRGRINSAVIIDQITNDTTFVQWIYDNKGKIQKQTLNIK

Secondary structure (DSSP, 8-state):
-HHHHHHHHHHHHHHHTS-----TT-HHHHHHHHHHHHGGG--SEEEE-TTSS-EEEEEEEEEEE-S----SSHHHHHHHHHHHTT----SSEEEEEEEEEEEEE-SSTT-SEEEEEEEEEEEEEETTEEEEEEE-SSSEEEEEEEETTT--EEEEEEEE-TTS-EEEEEEE--

pLDDT: mean 83.29, std 15.53, range [40.94, 97.31]

Radius of gyration: 21.52 Å; chains: 1; bounding box: 50×37×57 Å

Foldseek 3Di:
DVVVVVVVVVVVVVVVPPDDDDPLQPLQVLLLVVCVVCVVPQPADWDQDPVNFKIKGKDKDKDWDAQDDDDDDPVNLVVVQQVVVVPDVDRIWMWIWIKMKMWGRDPDSVDSTDIDMDTPWTWIDDDQKIKTFHDDPSHTAKIWIARNVVRFIKIWGWDQDPVRDTDIDIDGDD